Protein AF-A0AAU2FRV0-F1 (afdb_monomer)

Nearest PDB structures (foldseek):
  9eom-assembly1_A-2  TM=4.814E-01  e=7.464E+00  Synechocystis sp. PCC 6803
  9eon-assembly1_A  TM=4.855E-01  e=9.441E+00  Synechocystis sp. PCC 6803

Sequence (147 aa):
MSFDEEWQQHKDEVSMRLNGLPAYDPGGTGEYGGGPGTADYIVHADDLGRIGHDAFLLFNGMDGAGKHAQAGSEAAATALKGGGFDTGNALAELNKVWDTQVTTLKQACAHISNHLEYSAKTNQATDQWIETSLKSLSASKINDLFK

Foldseek 3Di:
DDPVVVVVVVVVVVVCVVPDDDDDDPDDPDPPDDDPPPPPPDDDLVNLQVLLVVLVVCLVCLCCVQCVCLVVLLVVLVVCVVVVHPVSVVSVVVSVVSVVVSVVSSVVSVVSNVVSVVVSVVVVVVVVVVVVVVVVVVVVVVVVVVD

Structure (mmCIF, N/CA/C/O backbone):
data_AF-A0AAU2FRV0-F1
#
_entry.id   AF-A0AAU2FRV0-F1
#
loop_
_atom_site.group_PDB
_atom_site.id
_atom_site.type_symbol
_atom_site.label_atom_id
_atom_site.label_alt_id
_atom_site.label_comp_id
_atom_site.label_asym_id
_atom_site.label_entity_id
_atom_site.label_seq_id
_atom_site.pdbx_PDB_ins_code
_atom_site.Cartn_x
_atom_site.Cartn_y
_atom_site.Cartn_z
_atom_site.occupancy
_atom_site.B_iso_or_equiv
_atom_site.auth_seq_id
_atom_site.auth_comp_id
_atom_site.auth_asym_id
_atom_site.auth_atom_id
_atom_site.pdbx_PDB_model_num
ATOM 1 N N . MET A 1 1 ? 22.258 -5.885 28.951 1.00 53.72 1 MET A N 1
ATOM 2 C CA . MET A 1 1 ? 22.425 -5.694 27.503 1.00 53.72 1 MET A CA 1
ATOM 3 C C . MET A 1 1 ? 21.785 -4.365 27.163 1.00 53.72 1 MET A C 1
ATOM 5 O O . MET A 1 1 ? 20.720 -4.080 27.708 1.00 53.72 1 MET A O 1
ATOM 9 N N . SER A 1 2 ? 22.494 -3.501 26.438 1.00 85.69 2 SER A N 1
ATOM 10 C CA . SER A 1 2 ? 21.980 -2.189 26.028 1.00 85.69 2 SER A CA 1
ATOM 11 C C . SER A 1 2 ? 21.321 -2.275 24.651 1.00 85.69 2 SER A C 1
ATOM 13 O O . SER A 1 2 ? 21.623 -3.165 23.860 1.00 85.69 2 SER A O 1
ATOM 15 N N . PHE A 1 3 ? 20.451 -1.314 24.345 1.00 77.81 3 PHE A N 1
ATOM 16 C CA . PHE A 1 3 ? 19.832 -1.190 23.025 1.00 77.81 3 PHE A CA 1
ATOM 17 C C . PHE A 1 3 ? 20.867 -1.149 21.886 1.00 77.81 3 PHE A C 1
ATOM 19 O O . PHE A 1 3 ? 20.637 -1.713 20.822 1.00 77.81 3 PHE A O 1
ATOM 26 N N . ASP A 1 4 ? 22.028 -0.527 22.113 1.00 84.75 4 ASP A N 1
ATOM 27 C CA . ASP A 1 4 ? 23.093 -0.458 21.110 1.00 84.75 4 ASP A CA 1
ATOM 28 C C . ASP A 1 4 ? 23.747 -1.823 20.843 1.00 84.75 4 ASP A C 1
ATOM 30 O O . ASP A 1 4 ? 24.125 -2.098 19.704 1.00 84.75 4 ASP A O 1
ATOM 34 N N . GLU A 1 5 ? 23.850 -2.692 21.855 1.00 82.00 5 GLU A N 1
ATOM 35 C CA . GLU A 1 5 ? 24.329 -4.071 21.675 1.00 82.00 5 GLU A CA 1
ATOM 36 C C . GLU A 1 5 ? 23.334 -4.896 20.853 1.00 82.00 5 GLU A C 1
ATOM 38 O O . GLU A 1 5 ? 23.726 -5.543 19.883 1.00 82.00 5 GLU A O 1
ATOM 43 N N . GLU A 1 6 ? 22.043 -4.817 21.183 1.00 75.12 6 GLU A N 1
ATOM 44 C CA . GLU A 1 6 ? 20.977 -5.530 20.463 1.00 75.12 6 GLU A CA 1
ATOM 45 C C . GLU A 1 6 ? 20.848 -5.031 19.012 1.00 75.12 6 GLU A C 1
ATOM 47 O O . GLU A 1 6 ? 20.694 -5.816 18.074 1.00 75.12 6 GLU A O 1
ATOM 52 N N . TRP A 1 7 ? 21.003 -3.722 18.792 1.00 70.62 7 TRP A N 1
ATOM 53 C CA . TRP A 1 7 ? 20.968 -3.115 17.462 1.00 70.62 7 TRP A CA 1
ATOM 54 C C . TRP A 1 7 ? 22.148 -3.536 16.580 1.00 70.62 7 TRP A C 1
ATOM 56 O O . TRP A 1 7 ? 21.978 -3.722 15.372 1.00 70.62 7 TRP A O 1
ATOM 66 N N . GLN A 1 8 ? 23.350 -3.691 17.145 1.00 75.75 8 GLN A N 1
ATOM 67 C CA . GLN A 1 8 ? 24.491 -4.214 16.387 1.00 75.75 8 GLN A CA 1
ATOM 68 C C . GLN A 1 8 ? 24.333 -5.695 16.065 1.00 75.75 8 GLN A C 1
ATOM 70 O O . GLN A 1 8 ? 24.575 -6.093 14.929 1.00 75.75 8 GLN A O 1
ATOM 75 N N . GLN A 1 9 ? 23.826 -6.481 17.011 1.00 74.12 9 GLN A N 1
ATOM 76 C CA . GLN A 1 9 ? 23.590 -7.905 16.803 1.00 74.12 9 GLN A CA 1
ATOM 77 C C . GLN A 1 9 ? 22.603 -8.162 15.651 1.00 74.12 9 GLN A C 1
ATOM 79 O O . GLN A 1 9 ? 22.861 -9.000 14.788 1.00 74.12 9 GLN A O 1
ATOM 84 N N . HIS A 1 10 ? 21.530 -7.370 15.559 1.00 71.94 10 HIS A N 1
ATOM 85 C CA . HIS A 1 10 ? 20.586 -7.458 14.443 1.00 71.94 10 HIS A CA 1
ATOM 86 C C . HIS A 1 10 ? 21.163 -6.979 13.105 1.00 71.94 10 HIS A C 1
ATOM 88 O O . HIS A 1 10 ? 20.828 -7.536 12.059 1.00 71.94 10 HIS A O 1
ATOM 94 N N . LYS A 1 11 ? 22.050 -5.976 13.100 1.00 68.00 11 LYS A N 1
ATOM 95 C CA . LYS A 1 11 ? 22.747 -5.561 11.871 1.00 68.00 11 LYS A CA 1
ATOM 96 C C . LYS A 1 11 ? 23.679 -6.653 11.350 1.00 68.00 11 LYS A C 1
ATOM 98 O O . LYS A 1 11 ? 23.705 -6.882 10.141 1.00 68.00 11 LYS A O 1
ATOM 103 N N . ASP A 1 12 ? 24.371 -7.357 12.240 1.00 64.81 12 ASP A N 1
ATOM 104 C CA . ASP A 1 12 ? 25.260 -8.459 11.871 1.00 64.81 12 ASP A CA 1
ATOM 105 C C . ASP A 1 12 ? 24.476 -9.684 11.362 1.00 64.81 12 ASP A C 1
ATOM 107 O O . ASP A 1 12 ? 24.845 -10.270 10.340 1.00 64.81 12 ASP A O 1
ATOM 111 N N . GLU A 1 13 ? 23.336 -10.016 11.983 1.00 64.19 13 GLU A N 1
ATOM 112 C CA . GLU A 1 13 ? 22.422 -11.065 11.494 1.00 64.19 13 GLU A CA 1
ATOM 113 C C . GLU A 1 13 ? 21.862 -10.762 10.094 1.00 64.19 13 GLU A C 1
ATOM 115 O O . GLU A 1 13 ? 21.757 -11.658 9.250 1.00 64.19 13 GLU A O 1
ATOM 120 N N . VAL A 1 14 ? 21.504 -9.503 9.822 1.00 57.50 14 VAL A N 1
ATOM 121 C CA . VAL A 1 14 ? 20.959 -9.084 8.520 1.00 57.50 14 VAL A CA 1
ATOM 122 C C . VAL A 1 14 ? 22.055 -9.014 7.451 1.00 57.50 14 VAL A C 1
ATOM 124 O O . VAL A 1 14 ? 21.824 -9.435 6.315 1.00 57.50 14 VAL A O 1
ATOM 127 N N . SER A 1 15 ? 23.263 -8.565 7.807 1.00 53.09 15 SER A N 1
ATOM 128 C CA . SER A 1 15 ? 24.412 -8.479 6.892 1.00 53.09 15 SER A CA 1
ATOM 129 C C . SER A 1 15 ? 24.818 -9.851 6.334 1.00 53.09 15 SER A C 1
ATOM 131 O O . SER A 1 15 ? 25.145 -9.974 5.152 1.00 53.09 15 SER A O 1
ATOM 133 N N . MET A 1 16 ? 24.697 -10.922 7.131 1.00 50.38 16 MET A N 1
ATOM 134 C CA . MET A 1 16 ? 24.981 -12.287 6.665 1.00 50.38 16 MET A CA 1
ATOM 135 C C . MET A 1 16 ? 23.879 -12.894 5.783 1.00 50.38 16 MET A C 1
ATOM 137 O O . MET A 1 16 ? 24.163 -13.779 4.977 1.00 50.38 16 MET A O 1
ATOM 141 N N . ARG A 1 17 ? 22.629 -12.423 5.877 1.00 53.44 17 ARG A N 1
ATOM 142 C CA . ARG A 1 17 ? 21.518 -12.931 5.047 1.00 53.44 17 ARG A CA 1
ATOM 143 C C . ARG A 1 17 ? 21.344 -12.179 3.734 1.00 53.44 17 ARG A C 1
ATOM 145 O O . ARG A 1 17 ? 20.767 -12.740 2.808 1.00 53.44 17 ARG A O 1
ATOM 152 N N . LEU A 1 18 ? 21.890 -10.968 3.622 1.00 46.78 18 LEU A N 1
ATOM 153 C CA . LEU A 1 18 ? 21.925 -10.229 2.358 1.00 46.78 18 LEU A CA 1
ATOM 154 C C . LEU A 1 18 ? 22.850 -10.895 1.314 1.00 46.78 18 LEU A C 1
ATOM 156 O O . LEU A 1 18 ? 22.669 -10.676 0.123 1.00 46.78 18 LEU A O 1
ATOM 160 N N . ASN A 1 19 ? 23.767 -11.773 1.750 1.00 52.34 19 ASN A N 1
ATOM 161 C CA . ASN A 1 19 ? 24.663 -12.574 0.899 1.00 52.34 19 ASN A CA 1
ATOM 162 C C . ASN A 1 19 ? 24.491 -14.098 1.087 1.00 52.34 19 ASN A C 1
ATOM 164 O O . ASN A 1 19 ? 25.431 -14.866 0.883 1.00 52.34 19 ASN A O 1
ATOM 168 N N . GLY A 1 20 ? 23.308 -14.557 1.508 1.00 42.59 20 GLY A N 1
ATOM 169 C CA . GLY A 1 20 ? 23.066 -15.960 1.852 1.00 42.59 20 GLY A CA 1
ATOM 170 C C . GLY A 1 20 ? 23.01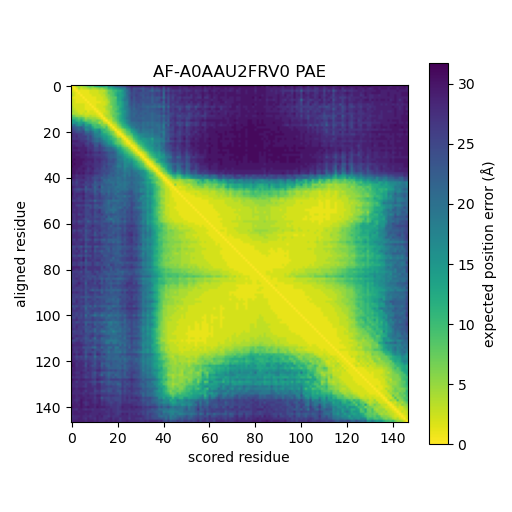9 -16.912 0.651 1.00 42.59 20 GLY A C 1
ATOM 171 O O . GLY A 1 20 ? 21.937 -17.319 0.240 1.00 42.59 20 GLY A O 1
ATOM 172 N N . LEU A 1 21 ? 24.177 -17.330 0.136 1.00 42.09 21 LEU A N 1
ATOM 173 C CA . LEU A 1 21 ? 24.318 -18.595 -0.593 1.00 42.09 21 LEU A CA 1
ATOM 174 C C . LEU A 1 21 ? 24.811 -19.681 0.382 1.00 42.09 21 LEU A C 1
ATOM 176 O O . LEU A 1 21 ? 25.859 -19.498 1.006 1.00 42.09 21 LEU A O 1
ATOM 180 N N . PRO A 1 22 ? 24.101 -20.817 0.527 1.00 45.97 22 PRO A N 1
ATOM 181 C CA . PRO A 1 22 ? 24.653 -22.002 1.174 1.00 45.97 22 PRO A CA 1
ATOM 182 C C . PRO A 1 22 ? 25.871 -22.505 0.389 1.00 45.97 22 PRO A C 1
ATOM 184 O O . PRO A 1 22 ? 25.906 -22.418 -0.839 1.00 45.97 22 PRO A O 1
ATOM 187 N N . ALA A 1 23 ? 26.867 -23.040 1.097 1.00 48.91 23 ALA A N 1
ATOM 188 C CA . ALA A 1 23 ? 28.055 -23.627 0.489 1.00 48.91 23 ALA A CA 1
ATOM 189 C C . ALA A 1 23 ? 27.679 -24.722 -0.533 1.00 48.91 23 ALA A C 1
ATOM 191 O O . ALA A 1 23 ? 26.901 -25.627 -0.240 1.00 48.91 23 ALA A O 1
ATOM 192 N N . TYR A 1 24 ? 28.238 -24.595 -1.735 1.00 46.53 24 TYR A N 1
ATOM 193 C CA . TYR A 1 24 ? 28.028 -25.437 -2.914 1.00 46.53 24 TYR A CA 1
ATOM 194 C C . TYR A 1 24 ? 28.476 -26.900 -2.701 1.00 46.53 24 TYR A C 1
ATOM 196 O O . TYR A 1 24 ? 29.619 -27.138 -2.309 1.00 46.53 24 TYR A O 1
ATOM 204 N N . ASP A 1 25 ? 27.596 -27.863 -3.013 1.00 42.97 25 ASP A N 1
ATOM 205 C CA . ASP A 1 25 ? 27.902 -29.298 -3.157 1.00 42.97 25 ASP A CA 1
ATOM 206 C C . ASP A 1 25 ? 28.059 -29.637 -4.660 1.00 42.97 25 ASP A C 1
ATOM 208 O O . ASP A 1 25 ? 27.092 -29.490 -5.414 1.00 42.97 25 ASP A O 1
ATOM 212 N N . PRO A 1 26 ? 29.241 -30.073 -5.140 1.00 38.03 26 PRO A N 1
ATOM 213 C CA . PRO A 1 26 ? 29.505 -30.278 -6.567 1.00 38.03 26 PRO A CA 1
ATOM 214 C C . PRO A 1 26 ? 28.848 -31.520 -7.201 1.00 38.03 26 PRO A C 1
ATOM 216 O O . PRO A 1 26 ? 29.124 -31.801 -8.367 1.00 38.03 26 PRO A O 1
ATOM 219 N N . GLY A 1 27 ? 28.053 -32.307 -6.465 1.00 40.59 27 GLY A N 1
ATOM 220 C CA . GLY A 1 27 ? 27.635 -33.654 -6.891 1.00 40.59 27 GLY A CA 1
ATOM 221 C C . GLY A 1 27 ? 26.196 -33.844 -7.399 1.00 40.59 27 GLY A C 1
ATOM 222 O O . GLY A 1 27 ? 25.844 -34.963 -7.772 1.00 40.59 27 GLY A O 1
ATOM 223 N N . GLY A 1 28 ? 25.337 -32.822 -7.399 1.00 38.03 28 GLY A N 1
ATOM 224 C CA . GLY A 1 28 ? 23.896 -32.997 -7.643 1.00 38.03 28 GLY A CA 1
ATOM 225 C C . GLY A 1 28 ? 23.478 -32.970 -9.119 1.00 38.03 28 GLY A C 1
ATOM 226 O O . GLY A 1 28 ? 23.364 -31.902 -9.710 1.00 38.03 28 GLY A O 1
ATOM 227 N N . THR A 1 29 ? 23.147 -34.124 -9.702 1.00 42.09 29 THR A N 1
ATOM 228 C CA . THR A 1 29 ? 22.608 -34.291 -11.072 1.00 42.09 29 THR A CA 1
ATOM 229 C C . THR A 1 29 ? 21.102 -33.999 -11.191 1.00 42.09 29 THR A C 1
ATOM 231 O O . THR A 1 29 ? 20.371 -34.692 -11.897 1.00 42.09 29 THR A O 1
ATOM 234 N N . GLY A 1 30 ? 20.609 -32.970 -10.500 1.00 39.28 30 GLY A N 1
ATOM 235 C CA . GLY A 1 30 ? 19.216 -32.534 -10.623 1.00 39.28 30 GLY A CA 1
ATOM 236 C C . GLY A 1 30 ? 18.977 -31.750 -11.916 1.00 39.28 30 GLY A C 1
ATOM 237 O O . GLY A 1 30 ? 19.774 -30.890 -12.274 1.00 39.28 30 GLY A O 1
ATOM 238 N N . GLU A 1 31 ? 17.843 -31.993 -12.575 1.00 48.06 31 GLU A N 1
ATOM 239 C CA . GLU A 1 31 ? 17.354 -31.370 -13.827 1.00 48.06 31 GLU A CA 1
ATOM 240 C C . GLU A 1 31 ? 17.128 -29.835 -13.747 1.00 48.06 31 GLU A C 1
ATOM 242 O O . GLU A 1 31 ? 16.635 -29.207 -14.678 1.00 48.06 31 GLU A O 1
ATOM 247 N N . TYR A 1 32 ? 17.564 -29.208 -12.653 1.00 45.31 32 TYR A N 1
ATOM 248 C CA . TYR A 1 32 ? 17.600 -27.764 -12.413 1.00 45.31 32 TYR A CA 1
ATOM 249 C C . TYR A 1 32 ? 19.005 -27.348 -11.934 1.00 45.31 32 TYR A C 1
ATOM 251 O O . TYR A 1 32 ? 19.176 -26.708 -10.900 1.00 45.31 32 TYR A O 1
ATOM 259 N N . GLY A 1 33 ? 20.038 -27.799 -12.647 1.00 34.94 33 GLY A N 1
ATOM 260 C CA . GLY A 1 33 ? 21.446 -27.597 -12.300 1.00 34.94 33 GLY A CA 1
ATOM 261 C C . GLY A 1 33 ? 22.034 -26.317 -12.893 1.00 34.94 33 GLY A C 1
ATOM 262 O O . GLY A 1 33 ? 22.780 -26.377 -13.866 1.00 34.94 33 GLY A O 1
ATOM 263 N N . GLY A 1 34 ? 21.721 -25.161 -12.306 1.00 36.22 34 GLY A N 1
ATOM 264 C CA . GLY A 1 34 ? 22.455 -23.919 -12.558 1.00 36.22 34 GLY A CA 1
ATOM 265 C C . GLY A 1 34 ? 23.657 -23.808 -11.618 1.00 36.22 34 GLY A C 1
ATOM 266 O O . GLY A 1 34 ? 23.492 -23.505 -10.438 1.00 36.22 34 GLY A O 1
ATOM 267 N N . GLY A 1 35 ? 24.866 -24.078 -12.119 1.00 36.88 35 GLY A N 1
ATOM 268 C CA . GLY A 1 35 ? 26.117 -23.881 -11.377 1.00 36.88 35 GLY A CA 1
ATOM 269 C C . GLY A 1 35 ? 26.380 -22.405 -11.013 1.00 36.88 35 GLY A C 1
ATOM 270 O O . GLY A 1 35 ? 25.691 -21.506 -11.516 1.00 36.88 35 GLY A O 1
ATOM 271 N N . PRO A 1 36 ? 27.391 -22.121 -10.165 1.00 40.34 36 PRO A N 1
ATOM 272 C CA . PRO A 1 36 ? 27.685 -20.764 -9.720 1.00 40.34 36 PRO A CA 1
ATOM 273 C C . PRO A 1 36 ? 28.012 -19.884 -10.931 1.00 40.34 36 PRO A C 1
ATOM 275 O O . PRO A 1 36 ? 28.966 -20.154 -11.658 1.00 40.34 36 PRO A O 1
ATOM 278 N N . GLY A 1 37 ? 27.193 -18.852 -11.150 1.00 50.50 37 GLY A N 1
ATOM 279 C CA . GLY A 1 37 ? 27.311 -17.924 -12.280 1.00 50.50 37 GLY A CA 1
ATOM 280 C C . GLY A 1 37 ? 26.214 -18.019 -13.347 1.00 50.50 37 GLY A C 1
ATOM 281 O O . GLY A 1 37 ? 26.315 -17.315 -14.343 1.00 50.50 37 GLY A O 1
ATOM 282 N N . THR A 1 38 ? 25.174 -18.844 -13.163 1.00 44.78 38 THR A N 1
ATOM 283 C CA . THR A 1 38 ? 24.099 -19.034 -14.169 1.00 44.78 38 THR A CA 1
ATOM 284 C C . THR A 1 38 ? 22.691 -18.664 -13.697 1.00 44.78 38 THR A C 1
ATOM 286 O O . THR A 1 38 ? 21.706 -19.060 -14.315 1.00 44.78 38 THR A O 1
ATOM 289 N N . ALA A 1 39 ? 22.561 -17.848 -12.648 1.00 50.12 39 ALA A N 1
ATOM 290 C CA . ALA A 1 39 ? 21.342 -17.056 -12.508 1.00 50.12 39 ALA A CA 1
ATOM 291 C C . ALA A 1 39 ? 21.443 -15.910 -13.521 1.00 50.12 39 ALA A C 1
ATOM 293 O O . ALA A 1 39 ? 21.913 -14.818 -13.204 1.00 50.12 39 ALA A O 1
ATOM 294 N N . ASP A 1 40 ? 21.101 -16.210 -14.771 1.00 54.91 40 ASP A N 1
ATOM 295 C CA . ASP A 1 40 ? 20.989 -15.214 -15.824 1.00 54.91 40 ASP A CA 1
ATOM 296 C C . ASP A 1 40 ? 19.744 -14.382 -15.496 1.00 54.91 40 ASP A C 1
ATOM 298 O O . ASP A 1 40 ? 18.625 -14.712 -15.887 1.00 54.91 40 ASP A O 1
ATOM 302 N N . TYR A 1 41 ? 19.908 -13.356 -14.653 1.00 53.81 41 TYR A N 1
ATOM 303 C CA . TYR A 1 41 ? 18.862 -12.379 -14.350 1.0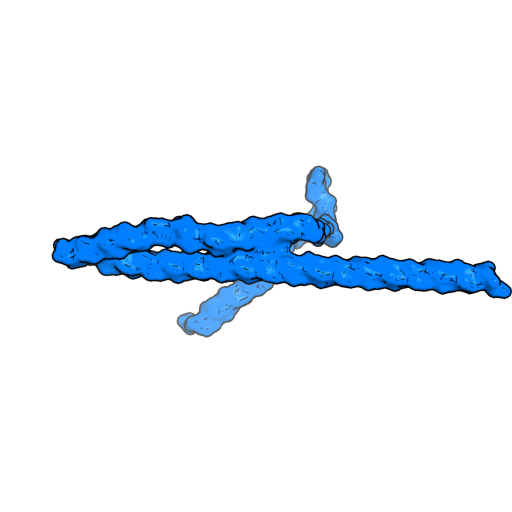0 53.81 41 TYR A CA 1
ATOM 304 C C . TYR A 1 41 ? 18.655 -11.490 -15.586 1.00 53.81 41 TYR A C 1
ATOM 306 O O . TYR A 1 41 ? 18.901 -10.284 -15.553 1.00 53.81 41 TYR A O 1
ATOM 314 N N . ILE A 1 42 ? 18.238 -12.094 -16.703 1.00 67.88 42 ILE A N 1
ATOM 315 C CA . ILE A 1 42 ? 17.802 -11.367 -17.887 1.00 67.88 42 ILE A CA 1
ATOM 316 C C . ILE A 1 42 ? 16.470 -10.725 -17.524 1.00 67.88 42 ILE A C 1
ATOM 318 O O . ILE A 1 42 ? 15.451 -11.392 -17.363 1.00 67.88 42 ILE A O 1
ATOM 322 N N . VAL A 1 43 ? 16.493 -9.407 -17.374 1.00 70.75 43 VAL A N 1
ATOM 323 C CA . VAL A 1 43 ? 15.295 -8.605 -17.159 1.00 70.75 43 VAL A CA 1
ATOM 324 C C . VAL A 1 43 ? 14.913 -7.969 -18.489 1.00 70.75 43 VAL A C 1
ATOM 326 O O . VAL A 1 43 ? 15.658 -7.154 -19.033 1.00 70.75 43 VAL A O 1
ATOM 329 N N . HIS A 1 44 ? 13.748 -8.337 -19.020 1.00 78.56 44 HIS A N 1
ATOM 330 C CA . HIS A 1 44 ? 13.242 -7.774 -20.267 1.00 78.56 44 HIS A CA 1
ATOM 331 C C . HIS A 1 44 ? 12.564 -6.419 -20.025 1.00 78.56 44 HIS A C 1
ATOM 333 O O . HIS A 1 44 ? 11.823 -6.237 -19.058 1.00 78.56 44 HIS A O 1
ATOM 339 N N . ALA A 1 45 ? 12.793 -5.462 -20.930 1.00 76.94 45 ALA A N 1
ATOM 340 C CA . ALA A 1 45 ? 12.208 -4.123 -20.836 1.00 76.94 45 ALA A CA 1
ATOM 341 C C . ALA A 1 45 ? 10.667 -4.153 -20.809 1.00 76.94 45 ALA A C 1
ATOM 343 O O . ALA A 1 45 ? 10.059 -3.394 -20.055 1.00 76.94 45 ALA A O 1
ATOM 344 N N . ASP A 1 46 ? 10.047 -5.066 -21.562 1.00 80.25 46 ASP A N 1
ATOM 345 C CA . ASP A 1 46 ? 8.591 -5.248 -21.581 1.00 80.25 46 ASP A CA 1
ATOM 346 C C . ASP A 1 46 ? 8.046 -5.696 -20.221 1.00 80.25 46 ASP A C 1
ATOM 348 O O . ASP A 1 46 ? 7.007 -5.203 -19.778 1.00 80.25 46 ASP A O 1
ATOM 352 N N . ASP A 1 47 ? 8.760 -6.578 -19.517 1.00 84.38 47 ASP A N 1
ATOM 353 C CA . ASP A 1 47 ? 8.356 -7.029 -18.185 1.00 84.38 47 ASP A CA 1
ATOM 354 C C . ASP A 1 47 ? 8.462 -5.892 -17.162 1.00 84.38 47 ASP A C 1
ATOM 356 O O . ASP A 1 47 ? 7.546 -5.698 -16.361 1.00 84.38 47 ASP A O 1
ATOM 360 N 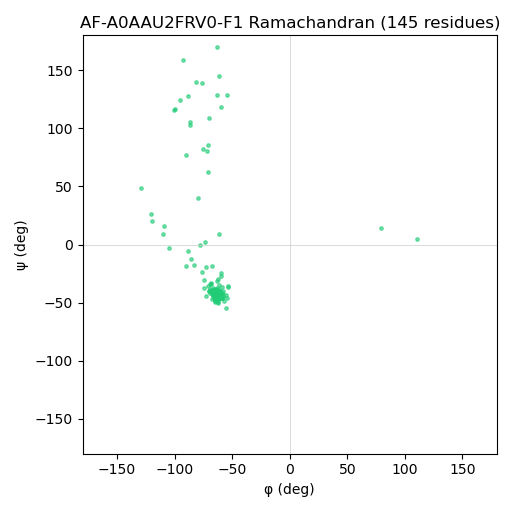N . LEU A 1 48 ? 9.513 -5.065 -17.236 1.00 84.81 48 LEU A N 1
ATOM 361 C CA . LEU A 1 48 ? 9.614 -3.858 -16.405 1.00 84.81 48 LEU A CA 1
ATOM 362 C C . LEU A 1 48 ? 8.508 -2.848 -16.721 1.00 84.81 48 LEU A C 1
ATOM 364 O O . LEU A 1 48 ? 7.950 -2.247 -15.803 1.00 84.81 48 LEU A O 1
ATOM 368 N N . GLY A 1 49 ? 8.164 -2.683 -18.000 1.00 83.44 49 GLY A N 1
ATOM 369 C CA . GLY A 1 49 ? 7.062 -1.829 -18.434 1.00 83.44 49 GLY A CA 1
ATOM 370 C C . GLY A 1 49 ? 5.715 -2.301 -17.887 1.00 83.44 49 GLY A C 1
ATOM 371 O O . GLY A 1 49 ? 4.944 -1.492 -17.370 1.00 83.44 49 GLY A O 1
ATOM 372 N N . ARG A 1 50 ? 5.452 -3.613 -17.928 1.00 87.94 50 ARG A N 1
ATOM 373 C CA . ARG A 1 50 ? 4.236 -4.223 -17.368 1.00 87.94 50 ARG A CA 1
ATOM 374 C C . ARG A 1 50 ? 4.151 -4.044 -15.855 1.00 87.94 50 ARG A C 1
ATOM 376 O O . ARG A 1 50 ? 3.136 -3.559 -15.370 1.00 87.94 50 ARG A O 1
ATOM 383 N N . ILE A 1 51 ? 5.223 -4.345 -15.119 1.00 90.81 51 ILE A N 1
ATOM 384 C CA . ILE A 1 51 ? 5.259 -4.158 -13.658 1.00 90.81 51 ILE A CA 1
ATOM 385 C C . ILE A 1 51 ? 5.073 -2.677 -13.298 1.00 90.81 51 ILE A C 1
ATOM 387 O O . ILE A 1 51 ? 4.317 -2.349 -12.383 1.00 90.81 51 ILE A O 1
ATOM 391 N N . GLY A 1 52 ? 5.726 -1.770 -14.029 1.00 89.88 52 GLY A N 1
ATOM 392 C CA . GLY A 1 52 ? 5.564 -0.329 -13.840 1.00 89.88 52 GLY A CA 1
ATOM 393 C C . GLY A 1 52 ? 4.125 0.137 -14.083 1.00 89.88 52 GLY A C 1
ATOM 394 O O . GLY A 1 52 ? 3.603 0.942 -13.309 1.00 89.88 52 GLY A O 1
ATOM 395 N N . HIS A 1 53 ? 3.462 -0.404 -15.109 1.00 91.50 53 HIS A N 1
ATOM 396 C CA . HIS A 1 53 ? 2.054 -0.133 -15.395 1.00 91.50 53 HIS A CA 1
ATOM 397 C C . HIS A 1 53 ? 1.125 -0.648 -14.290 1.00 91.50 53 HIS A C 1
ATOM 399 O O . HIS A 1 53 ? 0.277 0.104 -13.813 1.00 91.50 53 HIS A O 1
ATOM 405 N N . ASP A 1 54 ? 1.311 -1.885 -13.829 1.00 95.12 54 ASP A N 1
ATOM 406 C CA . ASP A 1 54 ? 0.498 -2.461 -12.752 1.00 95.12 54 ASP A CA 1
ATOM 407 C C . ASP A 1 54 ? 0.655 -1.663 -11.447 1.00 95.12 54 ASP A C 1
ATOM 409 O O . ASP A 1 54 ? -0.332 -1.348 -10.776 1.00 95.12 54 ASP A O 1
ATOM 413 N N . ALA A 1 55 ? 1.883 -1.242 -11.119 1.00 93.69 55 ALA A N 1
ATOM 414 C CA . ALA A 1 55 ? 2.152 -0.357 -9.987 1.00 93.69 55 ALA A CA 1
ATOM 415 C C . ALA A 1 55 ? 1.446 1.003 -10.138 1.00 93.69 55 ALA A C 1
ATOM 417 O O . ALA A 1 55 ? 0.875 1.522 -9.176 1.00 93.69 55 ALA A O 1
ATOM 418 N N . PHE A 1 56 ? 1.415 1.566 -11.348 1.00 93.31 56 PHE A N 1
ATOM 419 C CA . PHE A 1 56 ? 0.680 2.799 -11.633 1.00 93.31 56 PHE A CA 1
ATOM 420 C C . PHE A 1 56 ? -0.839 2.624 -11.474 1.00 93.31 56 PHE A C 1
ATOM 422 O O . PHE A 1 56 ? -1.506 3.494 -10.906 1.00 93.31 56 PHE A O 1
ATOM 429 N N . LEU A 1 57 ? -1.409 1.504 -11.925 1.00 95.00 57 LEU A N 1
ATOM 430 C CA . LEU A 1 57 ? -2.829 1.206 -11.719 1.00 95.00 57 LEU A CA 1
ATOM 431 C C . LEU A 1 57 ? -3.163 1.087 -10.227 1.00 95.00 57 LEU A C 1
ATOM 433 O O . LEU A 1 57 ? -4.134 1.695 -9.768 1.00 95.00 57 LEU A O 1
ATOM 437 N N . LEU A 1 58 ? -2.330 0.377 -9.458 1.00 95.12 58 LEU A N 1
ATOM 438 C CA . LEU A 1 58 ? -2.468 0.279 -8.004 1.00 95.12 58 LEU A CA 1
ATOM 439 C C . LEU A 1 58 ? -2.402 1.657 -7.342 1.00 95.12 58 LEU A C 1
ATOM 441 O O . LEU A 1 58 ? -3.274 1.975 -6.539 1.00 95.12 58 LEU A O 1
ATOM 445 N N . PHE A 1 59 ? -1.437 2.503 -7.714 1.00 94.12 59 PHE A N 1
ATOM 446 C CA . PHE A 1 59 ? -1.327 3.874 -7.205 1.00 94.12 59 PHE A CA 1
ATOM 447 C C . PHE A 1 59 ? -2.618 4.686 -7.409 1.00 94.12 59 PHE A C 1
ATOM 449 O O . PHE A 1 59 ? -3.084 5.339 -6.471 1.00 94.12 59 PHE A O 1
ATOM 456 N N . ASN A 1 60 ? -3.213 4.625 -8.606 1.00 92.81 60 ASN A N 1
ATOM 457 C CA . ASN A 1 60 ? -4.437 5.366 -8.926 1.00 92.81 60 ASN A CA 1
ATOM 458 C C . ASN A 1 60 ? -5.678 4.802 -8.216 1.00 92.81 60 ASN A C 1
ATOM 460 O O . ASN A 1 60 ? -6.556 5.564 -7.816 1.00 92.81 60 ASN A O 1
ATOM 464 N N . GLY A 1 61 ? -5.758 3.479 -8.047 1.00 93.00 61 GLY A N 1
ATOM 465 C CA . GLY A 1 61 ? -6.895 2.815 -7.402 1.00 93.00 61 GLY A CA 1
ATOM 466 C C . GLY A 1 61 ? -6.842 2.788 -5.870 1.00 93.00 61 GLY A C 1
ATOM 467 O O . GLY A 1 61 ? -7.873 2.566 -5.230 1.00 93.00 61 GLY A O 1
ATOM 468 N N . MET A 1 62 ? -5.665 3.014 -5.272 1.00 92.00 62 MET A N 1
ATOM 469 C CA . MET A 1 62 ? -5.416 2.750 -3.850 1.00 92.00 62 MET A CA 1
ATOM 470 C C . MET A 1 62 ? -6.310 3.558 -2.908 1.00 92.00 62 MET A C 1
ATOM 472 O O . MET A 1 62 ? -6.776 3.010 -1.916 1.00 92.00 62 MET A O 1
ATOM 476 N N . ASP A 1 63 ? -6.588 4.833 -3.195 1.00 89.00 63 ASP A N 1
ATOM 477 C CA . ASP A 1 63 ? -7.436 5.635 -2.301 1.00 89.00 63 ASP A CA 1
ATOM 478 C C . ASP A 1 63 ? -8.867 5.089 -2.257 1.00 89.00 63 ASP A C 1
ATOM 480 O O . ASP A 1 63 ? -9.431 4.916 -1.180 1.00 89.00 63 ASP A O 1
ATOM 484 N N . GLY A 1 64 ? -9.439 4.762 -3.419 1.00 93.19 64 GLY A N 1
ATOM 485 C CA . GLY A 1 64 ? -10.797 4.231 -3.504 1.00 93.19 64 GLY A CA 1
ATOM 486 C C . GLY A 1 64 ? -10.924 2.869 -2.826 1.00 93.19 64 GLY A C 1
ATOM 487 O O . GLY A 1 64 ? -11.804 2.674 -1.993 1.00 93.19 64 GLY A O 1
ATOM 488 N N . ALA A 1 65 ? -10.024 1.935 -3.142 1.00 93.06 65 ALA A N 1
ATOM 489 C CA . ALA A 1 65 ? -10.064 0.587 -2.578 1.00 93.06 65 ALA A CA 1
ATOM 490 C C . ALA A 1 65 ? -9.629 0.555 -1.102 1.00 93.06 65 ALA A C 1
ATOM 492 O O . ALA A 1 65 ? -10.276 -0.077 -0.267 1.00 93.06 65 ALA A O 1
ATOM 493 N N . GLY A 1 66 ? -8.553 1.261 -0.761 1.00 93.38 66 GLY A N 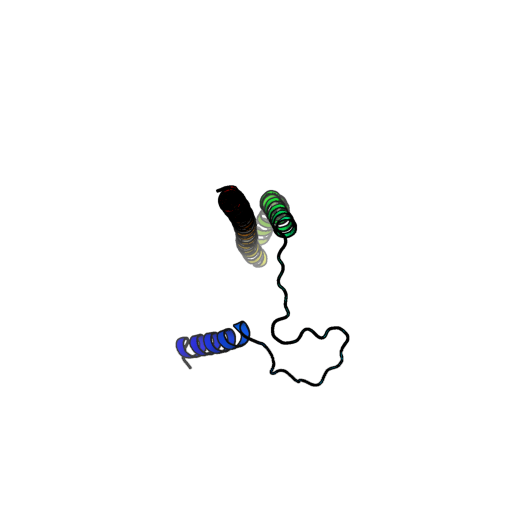1
ATOM 494 C CA . GLY A 1 66 ? -7.958 1.269 0.571 1.00 93.38 66 GLY A CA 1
ATOM 495 C C . GLY A 1 66 ? -8.760 2.068 1.593 1.00 93.38 66 GLY A C 1
ATOM 496 O O . GLY A 1 66 ? -8.771 1.697 2.763 1.00 93.38 66 GLY A O 1
ATOM 497 N N . LYS A 1 67 ? -9.480 3.121 1.183 1.00 94.44 67 LYS A N 1
ATOM 498 C CA . LYS A 1 67 ? -10.207 4.009 2.110 1.00 94.44 67 LYS A CA 1
ATOM 499 C C . LYS A 1 67 ? -11.732 3.884 2.039 1.00 94.44 67 LYS A C 1
ATOM 501 O O . LYS A 1 67 ? -12.431 4.648 2.698 1.00 94.44 67 LYS A O 1
ATOM 506 N N . HIS A 1 68 ? -12.272 2.898 1.316 1.00 95.94 68 HIS A N 1
ATOM 507 C CA . HIS A 1 68 ? -13.724 2.721 1.144 1.00 95.94 68 HIS A CA 1
ATOM 508 C C . HIS A 1 68 ? -14.514 2.658 2.467 1.00 95.94 68 HIS A C 1
ATOM 510 O O . HIS A 1 68 ? -15.628 3.168 2.549 1.00 95.94 68 HIS A O 1
ATOM 516 N N . ALA A 1 69 ? -13.942 2.046 3.509 1.00 95.38 69 ALA A N 1
ATOM 517 C CA . ALA A 1 69 ? -14.588 1.887 4.810 1.00 95.38 69 ALA A CA 1
ATOM 518 C C . ALA A 1 69 ? -14.352 3.068 5.766 1.00 95.38 69 ALA A C 1
ATOM 520 O O . ALA A 1 69 ? -14.940 3.086 6.844 1.00 95.38 69 ALA A O 1
ATOM 521 N N . GLN A 1 70 ? -13.518 4.051 5.404 1.00 95.06 70 GLN A N 1
ATOM 522 C CA . GLN A 1 70 ? -13.023 5.073 6.330 1.00 95.06 70 GLN A CA 1
ATOM 523 C C . GLN A 1 70 ? -14.158 5.821 7.042 1.00 95.06 70 GLN A C 1
ATOM 525 O O . GLN A 1 70 ? -14.228 5.805 8.269 1.00 95.06 70 GLN A O 1
ATOM 530 N N . ALA A 1 71 ? -15.093 6.402 6.285 1.00 96.62 71 ALA A N 1
ATOM 531 C CA . ALA A 1 71 ? -16.210 7.157 6.856 1.00 96.62 71 ALA A CA 1
ATOM 532 C C . ALA A 1 71 ? -17.122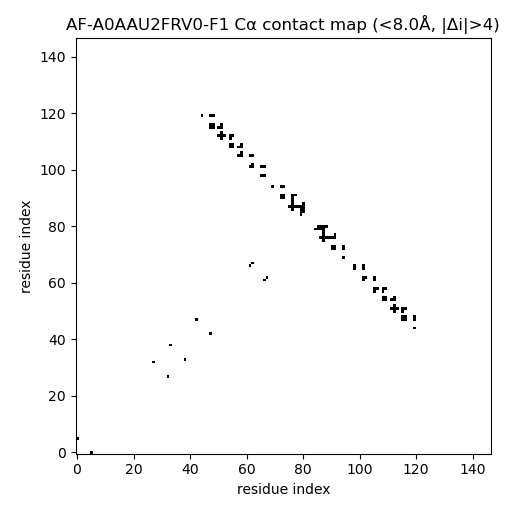 6.286 7.741 1.00 96.62 71 ALA A C 1
ATOM 534 O O . ALA A 1 71 ? -17.593 6.729 8.789 1.00 96.62 71 ALA A O 1
ATOM 535 N N . GLY A 1 72 ? -17.352 5.031 7.341 1.00 98.00 72 GLY A N 1
ATOM 536 C CA . GLY A 1 72 ? -18.151 4.082 8.119 1.00 98.00 72 GLY A CA 1
ATOM 537 C C . GLY A 1 72 ? -17.475 3.709 9.437 1.00 98.00 72 GLY A C 1
ATOM 538 O O . GLY A 1 72 ? -18.111 3.729 10.491 1.00 98.00 72 GLY A O 1
ATOM 539 N N . SER A 1 73 ? -16.173 3.432 9.398 1.00 97.06 73 SER A N 1
ATOM 540 C CA . SER A 1 73 ? -15.390 3.103 10.584 1.00 97.06 73 SER A CA 1
ATOM 541 C C . SER A 1 73 ? -15.223 4.302 11.521 1.00 97.06 73 SER A C 1
ATOM 543 O O . SER A 1 73 ? -15.205 4.117 12.737 1.00 97.06 73 SER A O 1
ATOM 545 N N . GLU A 1 74 ? -15.116 5.527 10.999 1.00 97.94 74 GLU A N 1
ATOM 546 C CA . GLU A 1 74 ? -15.103 6.755 11.806 1.00 97.94 74 GLU A CA 1
ATOM 547 C C . GLU A 1 74 ? -16.442 6.952 12.530 1.00 97.94 74 GLU A C 1
ATOM 549 O O . GLU A 1 74 ? -16.462 7.132 13.749 1.00 97.94 74 GLU A O 1
ATOM 554 N N . ALA A 1 75 ? -17.565 6.824 11.816 1.00 98.38 75 ALA A N 1
ATOM 555 C CA . ALA A 1 75 ? -18.896 6.922 12.412 1.00 98.38 75 ALA A CA 1
ATOM 556 C C . ALA A 1 75 ? -19.129 5.848 13.491 1.00 98.38 75 ALA A C 1
ATOM 558 O O . ALA A 1 75 ? -19.640 6.151 14.574 1.00 98.38 75 ALA A O 1
ATOM 559 N N . ALA A 1 76 ? -18.709 4.606 13.232 1.00 98.44 76 ALA A N 1
ATOM 560 C CA . ALA A 1 76 ? -18.787 3.516 14.200 1.00 98.44 76 ALA A CA 1
ATOM 561 C C . ALA A 1 76 ? -17.931 3.791 15.446 1.00 98.44 76 ALA A C 1
ATOM 563 O O . ALA A 1 76 ? -18.398 3.594 16.569 1.00 98.44 76 ALA A O 1
ATOM 564 N N . ALA A 1 77 ? -16.708 4.303 15.272 1.00 98.38 77 ALA A N 1
ATOM 565 C CA . ALA A 1 77 ? -15.834 4.671 16.381 1.00 98.38 77 ALA A CA 1
ATOM 566 C C . ALA A 1 77 ? -16.461 5.765 17.262 1.00 98.38 77 ALA A C 1
ATOM 568 O O . ALA A 1 77 ? -16.467 5.643 18.490 1.00 98.38 77 ALA A O 1
ATOM 569 N N . THR A 1 78 ? -17.046 6.802 16.650 1.00 98.38 78 THR A N 1
ATOM 570 C CA . THR A 1 78 ? -17.767 7.862 17.370 1.00 98.38 78 THR A CA 1
ATOM 571 C C . THR A 1 78 ? -18.969 7.315 18.134 1.00 98.38 78 THR A C 1
ATOM 573 O O . THR A 1 78 ? -19.138 7.650 19.307 1.00 98.38 78 THR A O 1
ATOM 576 N N . ALA A 1 79 ? -19.780 6.456 17.511 1.00 98.56 79 ALA A N 1
ATOM 577 C CA . ALA A 1 79 ? -20.951 5.865 18.152 1.00 98.56 79 ALA A CA 1
ATOM 578 C C . ALA A 1 79 ? -20.568 4.994 19.362 1.00 98.56 79 ALA A C 1
ATOM 580 O O . ALA A 1 79 ? -21.136 5.154 20.442 1.00 98.56 79 ALA A O 1
ATOM 581 N N . LEU A 1 80 ? -19.559 4.128 19.213 1.00 98.44 80 LEU A N 1
ATOM 582 C CA . LEU A 1 80 ? -19.050 3.279 20.296 1.00 98.44 80 LEU A CA 1
ATOM 583 C C . LEU A 1 80 ? -18.497 4.108 21.457 1.00 98.44 80 LEU A C 1
ATOM 585 O O . LEU A 1 80 ? -18.811 3.840 22.617 1.00 98.44 80 LEU A O 1
ATOM 589 N N . LYS A 1 81 ? -17.736 5.163 21.147 1.00 97.50 81 LYS 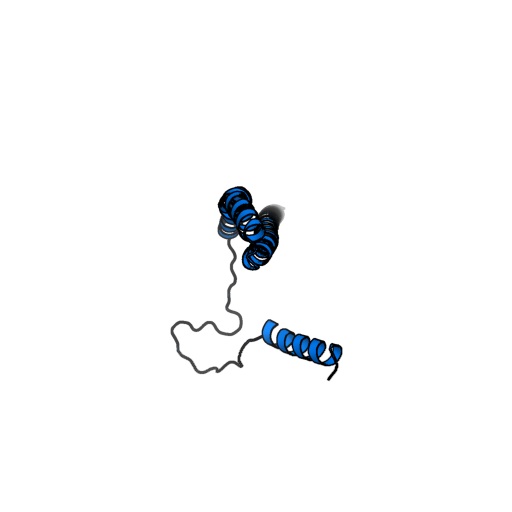A N 1
ATOM 590 C CA . LYS A 1 81 ? -17.211 6.088 22.154 1.00 97.50 81 LYS A CA 1
ATOM 591 C C . LYS A 1 81 ? -18.332 6.822 22.892 1.00 97.50 81 LYS A C 1
ATOM 593 O O . LYS A 1 81 ? -18.284 6.929 24.113 1.00 97.50 81 LYS A O 1
ATOM 598 N N . GLY A 1 82 ? -19.350 7.297 22.171 1.00 97.56 82 GLY A N 1
ATOM 599 C CA . GLY A 1 82 ? -20.534 7.930 22.762 1.00 97.56 82 GLY A CA 1
ATOM 600 C C . GLY A 1 82 ? -21.338 6.983 23.658 1.00 97.56 82 GLY A C 1
ATOM 601 O O . GLY A 1 82 ? -21.919 7.425 24.644 1.00 97.56 82 GLY A O 1
ATOM 602 N N . GLY A 1 83 ? -21.313 5.681 23.360 1.00 97.50 83 GLY A N 1
ATOM 603 C CA . GLY A 1 83 ? -21.888 4.624 24.194 1.00 97.50 83 GLY A CA 1
ATOM 604 C C . GLY A 1 83 ? -21.041 4.219 25.408 1.00 97.50 83 GLY A C 1
ATOM 605 O O . GLY A 1 83 ? -21.456 3.332 26.147 1.00 97.50 83 GLY A O 1
ATOM 606 N N . GLY A 1 84 ? -19.872 4.834 25.622 1.00 97.06 84 GLY A N 1
ATOM 607 C CA . GLY A 1 84 ? -18.976 4.517 26.739 1.00 97.06 84 GLY A CA 1
ATOM 608 C C . GLY A 1 84 ? -18.120 3.262 26.538 1.00 97.06 84 GLY A C 1
ATOM 609 O O . GLY A 1 84 ? -17.540 2.770 27.501 1.00 97.06 84 GLY A O 1
ATOM 610 N N . PHE A 1 85 ? -18.028 2.735 25.312 1.00 98.06 85 PHE A N 1
ATOM 611 C CA . PHE A 1 85 ? -17.199 1.569 25.010 1.00 98.06 85 PHE A CA 1
ATOM 612 C C . PHE A 1 85 ? -15.766 1.977 24.646 1.00 98.06 85 PHE A C 1
ATOM 614 O O . PHE A 1 85 ? -15.546 2.737 23.697 1.00 98.06 85 PHE A O 1
ATOM 621 N N . ASP A 1 86 ? -14.778 1.383 25.321 1.00 96.50 86 ASP A N 1
ATOM 622 C CA . ASP A 1 86 ? -13.347 1.600 25.040 1.00 96.50 86 ASP A CA 1
ATOM 623 C C . ASP A 1 86 ? -12.952 1.215 23.606 1.00 96.50 86 ASP A C 1
ATOM 625 O O . ASP A 1 86 ? -12.043 1.807 23.014 1.00 96.50 86 ASP A O 1
ATOM 629 N N . THR A 1 87 ? -13.688 0.274 23.002 1.00 96.44 87 THR A N 1
ATOM 630 C CA . THR A 1 87 ? -13.503 -0.150 21.608 1.00 96.44 87 THR A CA 1
ATOM 631 C C . THR A 1 87 ? -13.677 0.998 20.612 1.00 96.44 87 THR A C 1
ATOM 633 O O . THR A 1 87 ? -13.075 0.953 19.543 1.00 96.44 87 THR A O 1
ATOM 636 N N . GLY A 1 88 ? -14.416 2.059 20.960 1.00 98.25 88 GLY A N 1
ATOM 637 C CA . GLY A 1 88 ? -14.530 3.256 20.125 1.00 98.25 88 GLY A CA 1
ATOM 638 C C . GLY A 1 88 ? -13.200 3.995 19.955 1.00 98.25 88 GLY A C 1
ATOM 639 O O . GLY A 1 88 ? -12.846 4.373 18.839 1.00 98.25 88 GLY A O 1
ATOM 640 N N . ASN A 1 89 ? -12.419 4.152 21.031 1.00 97.31 89 ASN A N 1
ATOM 641 C CA . ASN A 1 89 ? -11.086 4.762 20.940 1.00 97.31 89 ASN A CA 1
ATOM 642 C C . ASN A 1 89 ? -10.112 3.854 20.174 1.00 97.31 89 ASN A C 1
ATOM 644 O O . ASN A 1 89 ? -9.340 4.348 19.354 1.00 97.31 89 ASN A O 1
ATOM 648 N N . ALA A 1 90 ? -10.180 2.538 20.399 1.00 97.81 90 ALA A N 1
ATOM 649 C CA . ALA A 1 90 ? -9.344 1.574 19.686 1.00 97.81 90 ALA A CA 1
ATOM 650 C C . ALA A 1 90 ? -9.628 1.565 18.172 1.00 97.81 90 ALA A C 1
ATOM 652 O O . ALA A 1 90 ? -8.692 1.572 17.376 1.00 97.81 90 ALA A O 1
ATOM 653 N N . LEU A 1 91 ? -10.901 1.614 17.762 1.00 97.94 91 LEU A N 1
ATOM 654 C CA . LEU A 1 91 ? -11.286 1.662 16.349 1.00 97.94 91 LEU A CA 1
ATOM 655 C C . LEU A 1 91 ? -10.868 2.978 15.680 1.00 97.94 91 LEU A C 1
ATOM 657 O O . LEU A 1 91 ? -10.396 2.968 14.545 1.00 97.94 91 LEU A O 1
ATOM 661 N N . ALA A 1 92 ? -10.995 4.107 16.384 1.00 97.62 92 ALA A N 1
ATOM 662 C CA . ALA A 1 92 ? -10.505 5.389 15.884 1.00 97.62 92 ALA A CA 1
ATOM 663 C C . ALA A 1 92 ? -8.990 5.361 15.629 1.00 97.62 92 ALA A C 1
ATOM 665 O O . ALA A 1 92 ? -8.531 5.882 14.615 1.00 97.62 92 ALA A O 1
ATOM 666 N N . GLU A 1 93 ? -8.216 4.745 16.524 1.00 97.88 93 GLU A N 1
ATOM 667 C CA . GLU A 1 93 ? -6.771 4.613 16.336 1.00 97.88 93 GLU A CA 1
ATOM 668 C C . GLU A 1 93 ? -6.428 3.650 15.195 1.00 97.88 93 GLU A C 1
ATOM 670 O O . GLU A 1 93 ? -5.603 3.977 14.342 1.00 97.88 93 GLU A O 1
ATOM 675 N N . LEU A 1 94 ? -7.133 2.517 15.102 1.00 97.12 94 LEU A N 1
ATOM 676 C CA . LEU A 1 94 ? -6.993 1.577 13.991 1.00 97.12 94 LEU A CA 1
ATOM 677 C C . LEU A 1 94 ? -7.220 2.254 12.632 1.00 97.12 94 LEU A C 1
ATOM 679 O O . LEU A 1 94 ? -6.435 2.031 11.713 1.00 97.12 94 LEU A O 1
ATOM 683 N N . ASN A 1 95 ? -8.240 3.109 12.502 1.00 96.31 95 ASN A N 1
ATOM 684 C CA . ASN A 1 95 ? -8.498 3.831 11.252 1.00 96.31 95 ASN A CA 1
ATOM 685 C C . ASN A 1 95 ? -7.335 4.740 10.845 1.00 96.31 95 ASN A C 1
ATOM 687 O O . ASN A 1 95 ? -6.992 4.789 9.666 1.00 96.31 95 ASN A O 1
ATOM 691 N N . LYS 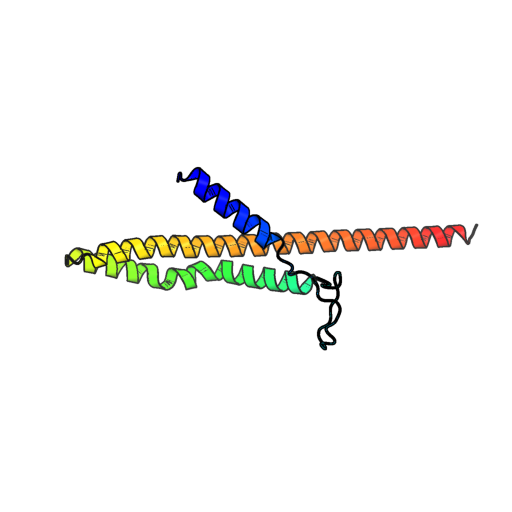A 1 96 ? -6.701 5.439 11.795 1.00 95.75 96 LYS A N 1
ATOM 692 C CA . LYS A 1 96 ? -5.541 6.299 11.498 1.00 95.75 96 LYS A CA 1
ATOM 693 C C . LYS A 1 96 ? -4.331 5.484 11.056 1.00 95.75 96 LYS A C 1
ATOM 695 O O . LYS A 1 96 ? -3.643 5.849 10.102 1.00 95.75 96 LYS A O 1
ATOM 700 N N . VAL A 1 97 ? -4.064 4.379 11.754 1.00 97.06 97 VAL A N 1
ATOM 701 C CA . VAL A 1 97 ? -2.972 3.470 11.394 1.00 97.06 97 VAL A CA 1
ATOM 702 C C . VAL A 1 97 ? -3.215 2.919 9.994 1.00 97.06 97 VAL A C 1
ATOM 704 O O . VAL A 1 97 ? -2.317 2.962 9.160 1.00 97.06 97 VAL A O 1
ATOM 707 N N . TRP A 1 98 ? -4.438 2.476 9.705 1.00 97.25 98 TRP A N 1
ATOM 708 C CA . TRP A 1 98 ? -4.818 1.994 8.383 1.00 97.25 98 TRP A CA 1
ATOM 709 C C . TRP A 1 98 ? -4.627 3.054 7.291 1.00 97.25 98 TRP A C 1
ATOM 711 O O . TRP A 1 98 ? -4.011 2.761 6.269 1.00 97.25 98 TRP A O 1
ATOM 721 N N . ASP A 1 99 ? -5.058 4.298 7.520 1.00 93.31 99 ASP A N 1
ATOM 722 C CA . ASP A 1 99 ? -4.840 5.406 6.580 1.00 93.31 99 ASP A CA 1
ATOM 723 C C . ASP A 1 99 ? -3.347 5.633 6.279 1.00 93.31 99 ASP A C 1
ATOM 725 O O . ASP A 1 99 ? -2.948 5.822 5.123 1.00 93.31 99 ASP A O 1
ATOM 729 N N . THR A 1 100 ? -2.502 5.517 7.306 1.00 93.19 100 THR A N 1
ATOM 730 C CA . THR A 1 100 ? -1.043 5.602 7.164 1.00 93.19 100 THR A CA 1
ATOM 731 C C . THR A 1 100 ? -0.495 4.455 6.311 1.00 93.19 100 THR A C 1
ATOM 733 O O . THR A 1 100 ? 0.327 4.684 5.422 1.00 93.19 100 THR A O 1
ATOM 736 N 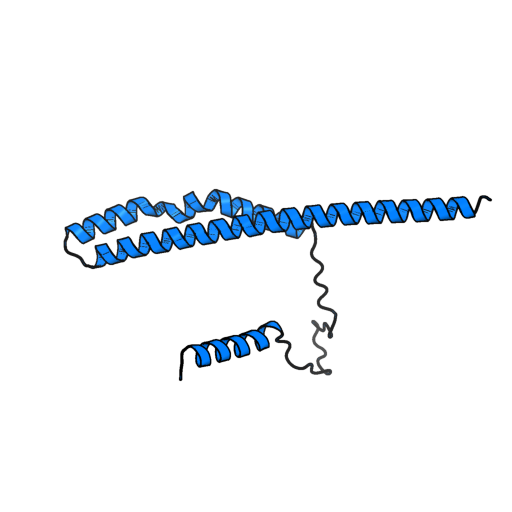N . GLN A 1 101 ? -0.965 3.223 6.529 1.00 96.50 101 GLN A N 1
ATOM 737 C CA . GLN A 1 101 ? -0.540 2.054 5.750 1.00 96.50 101 GLN A CA 1
ATOM 738 C C . GLN A 1 101 ? -0.965 2.150 4.280 1.00 96.50 101 GLN A C 1
ATOM 740 O O . GLN A 1 101 ? -0.144 1.936 3.388 1.00 96.50 101 GLN A O 1
ATOM 745 N N . VAL A 1 102 ? -2.216 2.536 4.013 1.00 95.56 102 VAL A N 1
ATOM 746 C CA . VAL A 1 102 ? -2.725 2.753 2.648 1.00 95.56 102 VAL A CA 1
ATOM 747 C C . VAL A 1 102 ? -1.901 3.823 1.935 1.00 95.56 102 VAL A C 1
ATOM 749 O O . VAL A 1 102 ? -1.487 3.634 0.791 1.00 95.56 102 VAL A O 1
ATOM 752 N N . THR A 1 103 ? -1.598 4.926 2.623 1.00 90.25 103 THR A N 1
ATOM 753 C CA . THR A 1 103 ? -0.772 6.009 2.075 1.00 90.25 103 THR A CA 1
ATOM 754 C C . THR A 1 103 ? 0.655 5.540 1.784 1.00 90.25 103 THR A C 1
ATOM 756 O O . THR A 1 103 ? 1.200 5.849 0.724 1.00 90.25 103 THR A O 1
ATOM 759 N N . THR A 1 104 ? 1.240 4.741 2.677 1.00 94.69 104 THR A N 1
ATOM 760 C CA . THR A 1 104 ? 2.592 4.187 2.515 1.00 94.69 104 THR A CA 1
ATOM 761 C C . THR A 1 104 ? 2.657 3.259 1.304 1.00 94.69 104 THR A C 1
ATOM 763 O O . THR A 1 104 ? 3.537 3.400 0.455 1.00 94.69 104 THR A O 1
ATOM 766 N N . LEU A 1 105 ? 1.686 2.353 1.165 1.00 94.94 105 LEU A N 1
ATOM 767 C CA . LEU A 1 105 ? 1.616 1.438 0.028 1.00 94.94 105 LEU A CA 1
ATOM 768 C C . LEU A 1 105 ? 1.384 2.186 -1.291 1.00 94.94 105 LEU A C 1
ATOM 770 O O . LEU A 1 105 ? 2.017 1.871 -2.299 1.00 94.94 105 LEU A O 1
ATOM 774 N N . LYS A 1 106 ? 0.531 3.218 -1.281 1.00 94.56 106 LYS A N 1
ATOM 775 C CA . LYS A 1 106 ? 0.323 4.105 -2.431 1.00 94.56 106 LYS A CA 1
ATOM 776 C C . LYS A 1 106 ? 1.635 4.756 -2.871 1.00 94.56 106 LYS A C 1
ATOM 778 O O . LYS A 1 106 ? 1.970 4.720 -4.053 1.00 94.56 106 LYS A O 1
ATOM 783 N N . GLN A 1 107 ? 2.392 5.323 -1.932 1.00 92.06 107 GLN A N 1
ATOM 784 C CA . GLN A 1 107 ? 3.687 5.936 -2.228 1.00 92.06 107 GLN A CA 1
ATOM 785 C C . GLN A 1 107 ? 4.681 4.909 -2.772 1.00 92.06 107 GLN A C 1
ATOM 787 O O . GLN A 1 107 ? 5.327 5.181 -3.780 1.00 92.06 107 GLN A O 1
ATOM 792 N N . ALA A 1 108 ? 4.759 3.715 -2.182 1.00 94.38 108 ALA A N 1
ATOM 793 C CA . ALA A 1 108 ? 5.613 2.641 -2.686 1.00 94.38 108 ALA A CA 1
ATOM 794 C C . ALA A 1 108 ? 5.277 2.271 -4.143 1.00 94.38 108 ALA A C 1
ATOM 796 O O . ALA A 1 108 ? 6.184 2.146 -4.963 1.00 94.38 108 ALA A O 1
ATOM 797 N N . CYS A 1 109 ? 3.989 2.186 -4.495 1.00 92.94 109 CYS A N 1
ATOM 798 C CA . CYS A 1 109 ? 3.556 1.940 -5.873 1.00 92.94 109 CYS A CA 1
ATOM 799 C C . CYS A 1 109 ? 4.011 3.056 -6.829 1.00 92.94 109 CYS A C 1
ATOM 801 O O . CYS A 1 109 ? 4.536 2.759 -7.900 1.00 92.94 109 CYS A O 1
ATOM 803 N N . ALA A 1 110 ? 3.894 4.326 -6.423 1.00 92.00 110 ALA A N 1
ATOM 804 C CA . ALA A 1 110 ? 4.407 5.455 -7.205 1.00 92.00 110 ALA A CA 1
ATOM 805 C C . ALA A 1 110 ? 5.936 5.412 -7.367 1.00 92.00 110 ALA A C 1
ATOM 807 O O . ALA A 1 110 ? 6.466 5.692 -8.440 1.00 92.00 110 ALA A O 1
ATOM 808 N N . HIS A 1 111 ? 6.664 5.053 -6.307 1.00 92.38 111 HIS A N 1
ATOM 809 C CA . HIS A 1 111 ? 8.116 4.905 -6.364 1.00 92.38 111 HIS A CA 1
ATOM 810 C C . HIS A 1 111 ? 8.531 3.798 -7.339 1.00 92.38 111 HIS A C 1
ATOM 812 O O . HIS A 1 111 ? 9.426 4.024 -8.152 1.00 92.38 111 HIS A O 1
ATOM 818 N N . ILE A 1 112 ? 7.861 2.642 -7.304 1.00 92.56 112 ILE A N 1
ATOM 819 C CA . ILE A 1 112 ? 8.114 1.529 -8.227 1.00 92.56 112 ILE A CA 1
ATOM 820 C C . ILE A 1 112 ? 7.819 1.949 -9.668 1.00 92.56 112 ILE A C 1
ATOM 822 O O . ILE A 1 112 ? 8.687 1.786 -10.525 1.00 92.56 112 ILE A O 1
ATOM 826 N N . SER A 1 113 ? 6.644 2.529 -9.943 1.00 90.69 113 SER A N 1
ATOM 827 C CA . SER A 1 113 ? 6.273 2.923 -11.309 1.00 90.69 113 SER A CA 1
ATOM 828 C C . SER A 1 113 ? 7.267 3.927 -11.893 1.00 90.69 113 SER A C 1
ATOM 830 O O . SER A 1 113 ? 7.755 3.737 -13.005 1.00 90.69 113 SER A O 1
ATOM 832 N N . ASN A 1 114 ? 7.640 4.946 -11.112 1.00 85.25 114 ASN A N 1
ATOM 833 C CA . ASN A 1 114 ? 8.588 5.973 -11.542 1.00 85.25 114 ASN A CA 1
ATOM 834 C C . ASN A 1 114 ? 9.994 5.401 -11.759 1.00 85.25 114 ASN A C 1
ATOM 836 O O . ASN A 1 114 ? 10.672 5.765 -12.721 1.00 85.25 114 ASN A O 1
ATOM 840 N N . HIS A 1 115 ? 10.449 4.511 -10.872 1.00 89.62 115 HIS A N 1
ATOM 841 C CA . HIS A 1 115 ? 11.779 3.924 -10.985 1.00 89.62 115 HIS A CA 1
ATOM 842 C C . HIS A 1 115 ? 11.893 3.007 -12.207 1.00 89.62 115 HIS A C 1
ATOM 844 O O . HIS A 1 115 ? 12.879 3.083 -12.938 1.00 89.62 115 HIS A O 1
ATOM 850 N N . LEU A 1 116 ? 10.875 2.184 -12.468 1.00 89.00 116 LEU A N 1
ATOM 851 C CA . LEU A 1 116 ? 10.869 1.289 -13.622 1.00 89.00 116 LEU A CA 1
ATOM 852 C C . LEU A 1 116 ? 10.733 2.046 -14.944 1.00 89.00 116 LEU A C 1
ATOM 854 O O . LEU A 1 116 ? 11.434 1.714 -15.899 1.00 89.00 116 LEU A O 1
ATOM 858 N N . GLU A 1 117 ? 9.921 3.106 -14.995 1.00 81.75 117 GLU A N 1
ATOM 859 C CA . GLU A 1 117 ? 9.844 3.978 -16.172 1.00 81.75 117 GLU A CA 1
ATOM 860 C C . GLU A 1 117 ? 11.199 4.639 -16.476 1.00 81.75 117 GLU A C 1
ATOM 862 O O . GLU A 1 117 ? 11.624 4.698 -17.632 1.00 81.75 117 GLU A O 1
ATOM 867 N N . TYR A 1 118 ? 11.912 5.103 -15.445 1.00 80.44 118 TYR A N 1
ATOM 868 C CA . TYR A 1 118 ? 13.261 5.649 -15.596 1.00 80.44 118 TYR A CA 1
ATOM 869 C C . TYR A 1 118 ? 14.260 4.602 -16.115 1.00 80.44 118 TYR A C 1
ATOM 871 O O . TYR A 1 118 ? 15.010 4.879 -17.057 1.00 80.44 118 TYR A O 1
ATOM 879 N N . SER A 1 119 ? 14.260 3.398 -15.536 1.00 78.88 119 SER A N 1
ATOM 880 C CA . SER A 1 119 ? 15.146 2.303 -15.948 1.00 78.88 119 SER A CA 1
ATOM 881 C C . SER A 1 119 ? 14.889 1.878 -17.396 1.00 78.88 119 SER A C 1
ATOM 883 O O . SER A 1 119 ? 15.835 1.737 -18.169 1.00 78.88 119 SER A O 1
ATOM 885 N N . ALA A 1 120 ? 13.620 1.764 -17.801 1.00 78.69 120 ALA A N 1
ATOM 886 C CA . ALA A 1 120 ? 13.243 1.444 -19.176 1.00 78.69 120 ALA A CA 1
ATOM 887 C C . ALA A 1 120 ? 13.732 2.513 -20.172 1.00 78.69 120 ALA A C 1
ATOM 889 O O . ALA A 1 120 ? 14.354 2.176 -21.181 1.00 78.69 120 ALA A O 1
ATOM 890 N N . LYS A 1 121 ? 13.529 3.805 -19.866 1.00 77.50 121 LYS A N 1
ATOM 891 C CA . LYS A 1 121 ? 14.007 4.920 -20.708 1.00 77.50 121 LYS A CA 1
ATOM 892 C C . LYS A 1 121 ? 15.530 4.950 -20.830 1.00 77.50 121 LYS A C 1
ATOM 894 O O . LYS A 1 121 ? 16.056 5.183 -21.917 1.00 77.50 121 LYS A O 1
ATOM 899 N N . THR A 1 122 ? 16.235 4.718 -19.725 1.00 74.94 122 THR A N 1
ATOM 900 C CA . THR A 1 122 ? 17.705 4.726 -19.703 1.00 74.94 122 THR A CA 1
ATOM 901 C C . THR A 1 122 ? 18.269 3.585 -20.546 1.00 74.94 122 THR A C 1
ATOM 903 O O . THR A 1 122 ? 19.131 3.830 -21.387 1.00 74.94 122 THR A O 1
ATOM 906 N N . ASN A 1 123 ? 17.729 2.371 -20.399 1.00 76.25 123 ASN A N 1
ATOM 907 C CA . ASN A 1 123 ? 18.156 1.222 -21.200 1.00 76.25 123 ASN A CA 1
ATOM 908 C C . ASN A 1 123 ? 17.917 1.455 -22.697 1.00 76.25 123 ASN A C 1
ATOM 910 O O . ASN A 1 123 ? 18.821 1.242 -23.499 1.00 76.25 123 ASN A O 1
ATOM 914 N N . GLN A 1 124 ? 16.753 1.996 -23.074 1.00 77.25 124 GLN A N 1
ATOM 915 C CA . GLN A 1 124 ? 16.459 2.330 -24.470 1.00 77.25 124 GLN A CA 1
ATOM 916 C C . GLN A 1 124 ? 17.471 3.330 -25.060 1.00 77.25 124 GLN A C 1
ATOM 918 O O . GLN A 1 124 ? 17.901 3.176 -26.204 1.00 77.25 124 GLN A O 1
ATOM 923 N N . ALA A 1 125 ? 17.866 4.352 -24.295 1.00 76.19 125 ALA A N 1
ATOM 924 C CA . ALA A 1 125 ? 18.869 5.321 -24.735 1.00 76.19 125 ALA A CA 1
ATOM 925 C C . ALA A 1 125 ? 20.257 4.677 -24.914 1.00 76.19 125 ALA A C 1
ATOM 927 O O . ALA A 1 125 ? 20.961 4.981 -25.880 1.00 76.19 125 ALA A O 1
ATOM 928 N N . THR A 1 126 ? 20.644 3.765 -24.016 1.00 73.50 126 THR A N 1
ATOM 929 C CA . THR A 1 126 ? 21.890 2.996 -24.130 1.00 73.50 126 THR A CA 1
ATOM 930 C C . THR A 1 126 ? 21.887 2.100 -25.366 1.00 73.50 126 THR A C 1
ATOM 932 O O . THR A 1 126 ? 22.862 2.123 -26.118 1.00 73.50 126 THR A O 1
ATOM 935 N N . ASP A 1 127 ? 20.794 1.387 -25.638 1.00 77.56 127 ASP A N 1
ATOM 936 C CA . ASP A 1 127 ? 20.675 0.517 -26.813 1.00 77.56 127 ASP A CA 1
ATOM 937 C C . ASP A 1 127 ? 20.796 1.310 -28.120 1.00 77.56 127 ASP A C 1
ATOM 939 O O . ASP A 1 127 ? 21.545 0.923 -29.019 1.00 77.56 127 ASP A O 1
ATOM 943 N N . GLN A 1 128 ? 20.148 2.477 -28.207 1.00 84.38 128 GLN A N 1
ATOM 944 C CA . GLN A 1 128 ? 20.269 3.378 -29.360 1.00 84.38 128 GLN A CA 1
ATOM 945 C C . GLN A 1 128 ? 21.704 3.886 -29.555 1.00 84.38 128 GLN A C 1
ATOM 947 O O . GLN A 1 128 ? 22.191 3.987 -30.688 1.00 84.38 128 GLN A O 1
ATOM 952 N N . TRP A 1 129 ? 22.400 4.207 -28.461 1.00 82.88 129 TRP A N 1
ATOM 953 C CA . TRP A 1 129 ? 23.797 4.630 -28.511 1.00 82.88 129 TRP A CA 1
ATOM 954 C C . TRP A 1 129 ? 24.721 3.493 -28.969 1.00 82.88 129 TRP A C 1
ATOM 956 O O . TRP A 1 129 ? 25.592 3.723 -29.816 1.00 82.88 129 TRP A O 1
ATOM 966 N N . ILE A 1 130 ? 24.509 2.266 -28.478 1.00 73.19 130 ILE A N 1
ATOM 967 C CA . ILE A 1 130 ? 25.245 1.069 -28.912 1.00 73.19 130 ILE A CA 1
ATOM 968 C C . ILE A 1 130 ? 24.989 0.809 -30.396 1.00 73.19 130 ILE A C 1
ATOM 970 O O . ILE A 1 130 ? 25.941 0.662 -31.158 1.00 73.19 130 ILE A O 1
ATOM 974 N N . GLU A 1 131 ? 23.730 0.809 -30.836 1.00 82.81 131 GLU A N 1
ATOM 975 C CA . GLU A 1 131 ? 23.364 0.584 -32.236 1.00 82.81 131 GLU A CA 1
ATOM 976 C C . GLU A 1 131 ? 24.024 1.621 -33.157 1.00 82.81 131 GLU A C 1
ATOM 978 O O . GLU A 1 131 ? 24.612 1.275 -34.185 1.00 82.81 131 GLU A O 1
ATOM 983 N N . THR A 1 132 ? 23.989 2.897 -32.767 1.00 83.69 132 THR A N 1
ATOM 984 C CA . THR A 1 132 ? 24.628 3.988 -33.516 1.00 83.69 132 THR A CA 1
ATOM 985 C C . THR A 1 132 ? 26.148 3.819 -33.569 1.00 83.69 132 THR A C 1
ATOM 987 O O . THR A 1 132 ? 26.752 3.985 -34.632 1.00 83.69 132 THR A O 1
ATOM 990 N N . SER A 1 133 ? 26.772 3.441 -32.451 1.00 78.56 133 SER A N 1
ATOM 991 C CA . SER A 1 133 ? 28.218 3.203 -32.361 1.00 78.56 133 SER A CA 1
ATOM 992 C C . SER A 1 133 ? 28.657 1.985 -33.180 1.00 78.56 133 SER A C 1
ATOM 994 O O . SER A 1 133 ? 29.681 2.021 -33.857 1.00 78.56 133 SER A O 1
ATOM 996 N N . LEU A 1 134 ? 27.867 0.909 -33.193 1.00 82.19 134 LEU A N 1
ATOM 997 C CA . LEU A 1 134 ? 28.131 -0.268 -34.022 1.00 82.19 134 LEU A CA 1
ATOM 998 C C . LEU A 1 134 ? 27.990 0.055 -35.515 1.00 82.19 134 LEU A C 1
ATOM 1000 O O . LEU A 1 134 ? 28.851 -0.329 -36.312 1.00 82.19 134 LEU A O 1
ATOM 1004 N N . LYS A 1 135 ? 26.955 0.814 -35.902 1.00 84.19 135 LYS A N 1
ATOM 1005 C CA . LYS A 1 135 ? 26.777 1.289 -37.283 1.00 84.19 135 LYS A CA 1
ATOM 1006 C C . LYS A 1 135 ? 27.951 2.158 -37.732 1.00 84.19 135 LYS A C 1
ATOM 1008 O O . LYS A 1 135 ? 28.477 1.923 -38.820 1.00 84.19 135 LYS A O 1
ATOM 1013 N N . SER A 1 136 ? 28.413 3.101 -36.909 1.00 78.31 136 SER A N 1
ATOM 1014 C CA . SER A 1 136 ? 29.544 3.973 -37.262 1.00 78.31 136 SER A CA 1
ATOM 1015 C C . SER A 1 136 ? 30.860 3.200 -37.419 1.00 78.31 136 SER A C 1
ATOM 1017 O O . SER A 1 136 ? 31.578 3.410 -38.399 1.00 78.31 136 SER A O 1
ATOM 1019 N N . LEU A 1 137 ? 31.140 2.234 -36.535 1.00 80.00 137 LEU A N 1
ATOM 1020 C CA . LEU A 1 137 ? 32.295 1.336 -36.651 1.00 80.00 137 LEU A CA 1
ATOM 1021 C C . LEU A 1 137 ? 32.239 0.485 -37.928 1.00 80.00 137 LEU A C 1
ATOM 1023 O O . LEU A 1 137 ? 33.253 0.323 -38.610 1.00 80.00 137 LEU A O 1
ATOM 1027 N N . SER A 1 138 ? 31.060 -0.043 -38.274 1.00 77.75 138 SER A N 1
ATOM 1028 C CA . SER A 1 138 ? 30.874 -0.830 -39.499 1.00 77.75 138 SER A CA 1
ATOM 1029 C C . SER A 1 138 ? 31.103 0.005 -40.764 1.00 77.75 138 SER A C 1
ATOM 1031 O O . SER A 1 138 ? 31.817 -0.430 -41.667 1.00 77.75 138 SER A O 1
ATOM 1033 N N . ALA A 1 139 ? 30.591 1.239 -40.794 1.00 74.69 139 ALA A N 1
ATOM 1034 C CA . ALA A 1 139 ? 30.782 2.165 -41.904 1.00 74.69 139 ALA A CA 1
ATOM 1035 C C . ALA A 1 139 ? 32.259 2.562 -42.070 1.00 74.69 139 ALA A C 1
ATOM 1037 O O . ALA A 1 139 ? 32.761 2.590 -43.193 1.00 74.69 139 ALA A O 1
ATOM 1038 N N . SER A 1 140 ? 32.981 2.798 -40.966 1.00 76.19 140 SER A N 1
ATOM 1039 C CA . SER A 1 140 ? 34.421 3.095 -41.003 1.00 76.19 140 SER A CA 1
ATOM 1040 C C . SER A 1 140 ? 35.232 1.943 -41.599 1.00 76.19 140 SER A C 1
ATOM 1042 O O . SER A 1 140 ? 36.068 2.177 -42.466 1.00 76.19 140 SER A O 1
ATOM 1044 N N . LYS A 1 141 ? 34.957 0.694 -41.194 1.00 71.12 141 LYS A N 1
ATOM 1045 C CA . LYS A 1 141 ? 35.648 -0.489 -41.738 1.00 71.12 141 LYS A CA 1
ATOM 1046 C C . LYS A 1 141 ? 35.395 -0.692 -43.228 1.00 71.12 141 LYS A C 1
ATOM 1048 O O . LYS A 1 141 ? 36.303 -1.098 -43.943 1.00 71.12 141 LYS A O 1
ATOM 1053 N N . ILE A 1 142 ? 34.179 -0.417 -43.697 1.00 69.31 142 ILE A N 1
ATOM 1054 C CA . ILE A 1 142 ? 33.868 -0.454 -45.131 1.00 69.31 142 ILE A CA 1
ATOM 1055 C C . ILE A 1 142 ? 34.690 0.611 -45.864 1.00 69.31 142 ILE A C 1
ATOM 1057 O O . ILE A 1 142 ? 35.298 0.310 -46.884 1.00 69.31 142 ILE A O 1
ATOM 1061 N N . ASN A 1 143 ? 34.780 1.828 -45.326 1.00 71.88 143 ASN A N 1
ATOM 1062 C CA . ASN A 1 143 ? 35.562 2.904 -45.933 1.00 71.88 143 ASN A CA 1
ATOM 1063 C C . ASN A 1 143 ? 37.073 2.600 -46.000 1.00 71.88 143 ASN A C 1
ATOM 1065 O O . ASN A 1 143 ? 37.737 3.028 -46.940 1.00 71.88 143 ASN A O 1
ATOM 1069 N N . ASP A 1 144 ? 37.614 1.838 -45.048 1.00 73.69 144 ASP A N 1
ATOM 1070 C CA . ASP A 1 144 ? 39.017 1.401 -45.074 1.00 73.69 144 ASP A CA 1
ATOM 1071 C C . ASP A 1 144 ? 39.302 0.322 -46.135 1.00 73.69 144 ASP A C 1
ATOM 1073 O O . ASP A 1 144 ? 40.448 0.162 -46.540 1.00 73.69 144 ASP A O 1
ATOM 1077 N N . LEU A 1 145 ? 38.277 -0.389 -46.625 1.00 62.84 145 LEU A N 1
ATOM 1078 C CA . LEU A 1 145 ? 38.400 -1.384 -47.702 1.00 62.84 145 LEU A CA 1
ATOM 1079 C C . LEU A 1 145 ? 38.305 -0.781 -49.116 1.00 62.84 145 LEU A C 1
ATOM 1081 O O . LEU A 1 145 ? 38.597 -1.475 -50.087 1.00 62.84 145 LEU A O 1
ATOM 1085 N N . PHE A 1 146 ? 37.887 0.482 -49.243 1.00 61.38 146 PHE A N 1
ATOM 1086 C CA . PHE A 1 146 ? 37.721 1.189 -50.523 1.00 61.38 146 PHE A CA 1
ATOM 1087 C C . PHE A 1 146 ? 38.772 2.298 -50.758 1.00 61.38 146 PHE A C 1
ATOM 1089 O O . PHE A 1 146 ? 38.582 3.142 -51.636 1.00 61.38 146 PHE A O 1
ATOM 1096 N N . LYS A 1 147 ? 39.875 2.299 -49.997 1.00 50.25 147 LYS A N 1
ATOM 1097 C CA . LYS A 1 147 ? 41.079 3.115 -50.242 1.00 50.25 147 LYS A CA 1
ATOM 1098 C C . LYS A 1 147 ? 42.185 2.268 -50.858 1.00 50.25 147 LYS A C 1
ATOM 1100 O O . LYS A 1 147 ? 42.926 2.830 -51.692 1.00 50.25 147 LYS A O 1
#

Mean predicted aligned err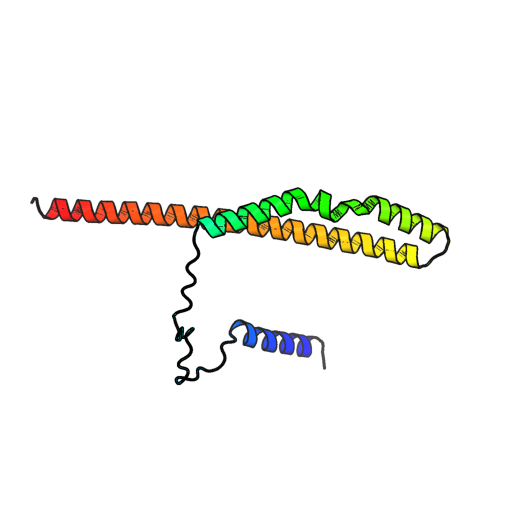or: 15.39 Å

Secondary structure (DSSP, 8-state):
--HHHHHHHHHHHHHHHTT-PPPPPTT---SS---TT-------HHHHHHHHHHHHHHHHHHHHHHHTTHHHHHHHHHHHHHTT-THHHHHHHHHHHHHHHHHHHHHHHHHHHHHHHHHHHHHHHHHHHHHHHHHHHHHHHHHHH--

Radius of gyration: 27.35 Å; Cα contacts (8 Å, |Δi|>4): 68; chains: 1; bounding box: 63×42×78 Å

pLDDT: mean 78.59, std 19.02, range [34.94, 98.56]

Solvent-accessible surface area (backbone atoms only — not comparable to full-atom values): 8392 Å² total; per-residue (Å²): 137,53,72,69,57,57,54,49,52,52,51,55,58,49,61,56,58,79,67,66,69,79,85,86,73,97,77,71,90,51,101,79,69,68,59,98,91,53,83,75,81,80,77,53,61,67,59,40,52,49,53,18,47,53,26,44,52,48,34,72,46,34,61,63,70,65,46,67,57,48,70,60,47,48,53,50,14,52,51,33,41,75,72,72,37,72,64,10,58,54,42,46,50,49,52,54,53,49,52,50,50,45,50,49,51,30,50,51,22,48,52,48,18,54,50,34,52,49,52,46,54,52,51,53,53,51,52,52,51,51,53,52,52,52,51,52,54,52,52,50,56,54,56,67,75,74,113